Protein AF-A0A448TWC8-F1 (afdb_monomer_lite)

InterPro domains:
  IPR005371 Uncharacterised protein family UPF0181 [MF_00507] (2-56)
  IPR005371 Uncharacterised protein family UPF0181 [NF003476] (5-60)
  IPR005371 Uncharacterised protein family UPF0181 [PF03701] (1-50)

Radius of gyration: 16.4 Å; chains: 1; bounding box: 23×40×43 Å

Sequence (63 aa):
MLDMSLVNLTHEQQQEAVEKIQALMREGVSSGEAIAYVAAELRKAHQSKKSIGEMHAEDESDK

Foldseek 3Di:
DPDCVLVPDDPVLNVVLVVQLVVCVVVVHDSVVSNVVSVVVVVVVVVVVCVVPPPDDDDDDDD

Structure (mmCIF, N/CA/C/O backbone):
data_AF-A0A448TWC8-F1
#
_entry.id   AF-A0A448TWC8-F1
#
loop_
_atom_site.group_PDB
_atom_site.id
_atom_site.type_symbol
_atom_site.label_atom_id
_atom_site.label_alt_id
_atom_site.label_comp_id
_atom_site.label_asym_id
_atom_site.label_entity_id
_atom_site.label_seq_id
_atom_site.pdbx_PDB_ins_code
_atom_site.Cartn_x
_atom_site.Cartn_y
_atom_site.Cartn_z
_atom_site.occupancy
_atom_site.B_iso_or_equiv
_atom_site.auth_seq_id
_atom_site.auth_comp_id
_atom_site.auth_asym_id
_atom_site.auth_atom_id
_atom_site.pdbx_PDB_model_num
ATOM 1 N N . MET A 1 1 ? 7.786 -20.275 7.968 1.00 42.31 1 MET A N 1
ATOM 2 C CA . MET A 1 1 ? 8.281 -19.974 6.611 1.00 42.31 1 MET A CA 1
ATOM 3 C C . MET A 1 1 ? 7.840 -18.558 6.299 1.00 42.31 1 MET A C 1
ATOM 5 O O . MET A 1 1 ? 6.656 -18.343 6.084 1.00 42.31 1 MET A O 1
ATOM 9 N N . LEU A 1 2 ? 8.745 -17.592 6.463 1.00 46.16 2 LEU A N 1
ATOM 10 C CA . LEU A 1 2 ? 8.470 -16.182 6.186 1.00 46.16 2 LEU A CA 1
ATOM 11 C C . LEU A 1 2 ? 8.458 -16.009 4.666 1.00 46.16 2 LEU A C 1
ATOM 13 O O . LEU A 1 2 ? 9.411 -16.393 3.994 1.00 46.16 2 LEU A O 1
ATOM 17 N N . ASP A 1 3 ? 7.327 -15.537 4.161 1.00 46.59 3 ASP A N 1
ATOM 18 C CA . ASP A 1 3 ? 6.996 -15.363 2.751 1.00 46.59 3 ASP A CA 1
ATOM 19 C C . ASP A 1 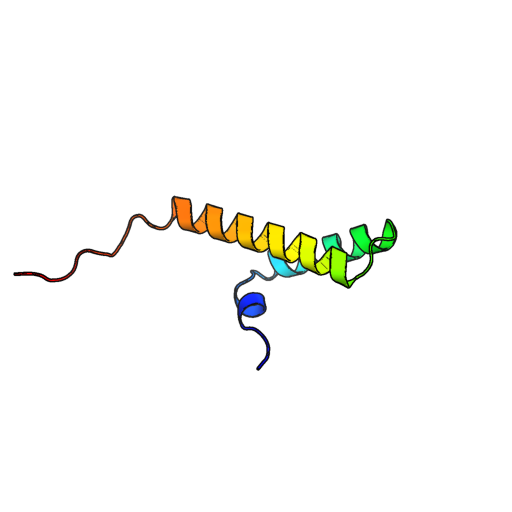3 ? 8.111 -14.609 1.996 1.00 46.59 3 ASP A C 1
ATOM 21 O O . ASP A 1 3 ? 8.399 -13.441 2.262 1.00 46.59 3 ASP A O 1
ATOM 25 N N . MET A 1 4 ? 8.745 -15.302 1.046 1.00 50.09 4 MET A N 1
ATOM 26 C CA . MET A 1 4 ? 9.818 -14.789 0.187 1.00 50.09 4 MET A CA 1
ATOM 27 C C . MET A 1 4 ? 9.358 -13.664 -0.762 1.00 50.09 4 MET A C 1
ATOM 29 O O . MET A 1 4 ? 10.187 -13.077 -1.451 1.00 50.09 4 MET A O 1
ATOM 33 N N . SER A 1 5 ? 8.066 -13.321 -0.817 1.00 53.19 5 SER A N 1
ATOM 34 C CA . SER A 1 5 ? 7.564 -12.206 -1.632 1.00 53.19 5 SER A CA 1
ATOM 35 C C . SER A 1 5 ? 8.016 -10.838 -1.119 1.00 53.19 5 SER A C 1
ATOM 37 O O . SER A 1 5 ? 8.249 -9.948 -1.931 1.00 53.19 5 SER A O 1
ATOM 39 N N . LEU A 1 6 ? 8.254 -10.693 0.191 1.00 51.50 6 LEU A N 1
ATOM 40 C CA . LEU A 1 6 ? 8.890 -9.498 0.766 1.00 51.50 6 LEU A CA 1
ATOM 41 C C . LEU A 1 6 ? 10.362 -9.368 0.347 1.00 51.50 6 LEU A C 1
ATOM 43 O O . LEU A 1 6 ? 10.878 -8.258 0.279 1.00 51.50 6 LEU A O 1
ATOM 47 N N . VAL A 1 7 ? 11.025 -10.487 0.031 1.00 52.50 7 VAL A N 1
ATOM 48 C CA . VAL A 1 7 ? 12.445 -10.531 -0.369 1.00 52.50 7 VAL A CA 1
ATOM 49 C C . VAL A 1 7 ? 12.643 -10.097 -1.832 1.00 52.50 7 VAL A C 1
ATOM 51 O O . VAL A 1 7 ? 13.756 -9.771 -2.227 1.00 52.50 7 VAL A O 1
ATOM 54 N N . ASN A 1 8 ? 11.572 -10.028 -2.633 1.00 63.50 8 ASN A N 1
ATOM 55 C CA . ASN A 1 8 ? 11.628 -9.611 -4.042 1.00 63.50 8 ASN A CA 1
ATOM 56 C C . ASN A 1 8 ? 11.340 -8.115 -4.278 1.00 63.50 8 ASN A C 1
ATOM 58 O O . ASN A 1 8 ? 11.295 -7.686 -5.433 1.00 63.50 8 ASN A O 1
ATOM 62 N N . LEU A 1 9 ? 11.124 -7.322 -3.222 1.00 69.56 9 LEU A N 1
ATOM 63 C CA . LEU A 1 9 ? 11.014 -5.866 -3.329 1.00 69.56 9 LEU A CA 1
ATOM 64 C C . LEU A 1 9 ? 12.399 -5.220 -3.256 1.00 69.56 9 LEU A C 1
ATOM 66 O O . LEU A 1 9 ? 13.251 -5.633 -2.471 1.00 69.56 9 LEU A O 1
ATOM 70 N N . THR A 1 10 ? 12.614 -4.154 -4.027 1.00 79.75 10 THR A N 1
ATOM 71 C CA . THR A 1 10 ? 13.774 -3.286 -3.787 1.00 79.75 10 THR A CA 1
ATOM 72 C C . THR A 1 10 ? 13.625 -2.581 -2.434 1.00 79.75 10 THR A C 1
ATOM 74 O O . THR A 1 10 ? 12.510 -2.379 -1.949 1.00 79.75 10 THR A O 1
ATOM 77 N N . HIS A 1 11 ? 14.738 -2.155 -1.826 1.00 79.19 11 HIS A N 1
ATOM 78 C CA . HIS A 1 11 ? 14.699 -1.364 -0.586 1.00 79.19 11 HIS A CA 1
ATOM 79 C C . HIS A 1 11 ? 13.796 -0.126 -0.700 1.00 79.19 11 HIS A C 1
ATOM 81 O O . HIS A 1 11 ? 13.105 0.227 0.250 1.00 79.19 11 HIS A O 1
ATOM 87 N N . GLU A 1 12 ? 13.766 0.500 -1.876 1.00 82.06 12 GLU A N 1
ATOM 88 C CA . GLU A 1 12 ? 12.911 1.650 -2.165 1.00 82.06 12 GLU A CA 1
ATOM 89 C C . GLU A 1 12 ? 11.424 1.276 -2.163 1.00 82.06 12 GLU A C 1
ATOM 91 O O . GLU A 1 12 ? 10.631 1.924 -1.487 1.00 82.06 12 GLU A O 1
ATOM 96 N N . GLN A 1 13 ? 11.046 0.175 -2.821 1.00 81.00 13 GLN A N 1
ATOM 97 C CA . GLN A 1 13 ? 9.661 -0.306 -2.810 1.00 81.00 13 GLN A CA 1
ATOM 98 C C . GLN A 1 13 ? 9.214 -0.730 -1.409 1.00 81.00 13 GLN A C 1
ATOM 100 O O . GLN A 1 13 ? 8.048 -0.572 -1.052 1.00 81.00 13 GLN A O 1
ATOM 105 N N . GLN A 1 14 ? 10.130 -1.277 -0.607 1.00 82.94 14 GLN A N 1
ATOM 106 C CA . GLN A 1 14 ? 9.843 -1.635 0.778 1.00 82.94 14 GLN A CA 1
ATOM 107 C C . GLN A 1 14 ? 9.568 -0.384 1.618 1.00 82.94 14 GLN A C 1
ATOM 109 O O . GLN A 1 14 ? 8.613 -0.368 2.393 1.00 82.94 14 GLN A O 1
ATOM 114 N N . GLN A 1 15 ? 10.372 0.666 1.443 1.00 88.50 15 GLN A N 1
ATOM 115 C CA . GLN A 1 15 ? 10.175 1.935 2.134 1.00 88.50 15 GLN A CA 1
ATOM 116 C C . GLN A 1 15 ? 8.861 2.607 1.709 1.00 88.50 15 GLN A C 1
ATOM 118 O O . GLN A 1 15 ? 8.077 3.005 2.570 1.00 88.50 15 GLN A O 1
ATOM 123 N N . GLU A 1 16 ? 8.566 2.641 0.407 1.00 88.12 16 GLU A N 1
ATOM 124 C CA . GLU A 1 16 ? 7.304 3.171 -0.123 1.00 88.12 16 GLU A CA 1
ATOM 125 C C . GLU A 1 16 ? 6.095 2.407 0.441 1.00 88.12 16 GLU A C 1
ATOM 127 O O . GLU A 1 16 ? 5.127 3.012 0.901 1.00 88.12 16 GLU A O 1
ATOM 132 N N . ALA A 1 17 ? 6.167 1.072 0.486 1.00 88.12 17 ALA A N 1
ATOM 133 C CA . ALA A 1 17 ? 5.127 0.231 1.072 1.00 88.12 17 ALA A CA 1
ATOM 134 C C . ALA A 1 17 ? 4.865 0.576 2.548 1.00 88.12 17 ALA A C 1
ATOM 136 O O . ALA A 1 17 ? 3.709 0.670 2.968 1.00 88.12 17 ALA A O 1
ATOM 137 N N . VAL A 1 18 ? 5.924 0.802 3.333 1.00 90.31 18 VAL A N 1
ATOM 138 C CA . VAL A 1 18 ? 5.818 1.182 4.750 1.00 90.31 18 VAL A CA 1
ATOM 139 C C . VAL A 1 18 ? 5.179 2.561 4.908 1.00 90.31 18 VAL A C 1
ATOM 141 O O . VAL A 1 18 ? 4.263 2.718 5.716 1.00 90.31 18 VAL A O 1
ATOM 144 N N . GLU A 1 19 ? 5.608 3.550 4.127 1.00 93.19 19 GLU A N 1
ATOM 145 C CA . GLU A 1 19 ? 5.049 4.905 4.176 1.00 93.19 19 GLU A CA 1
ATOM 146 C C . GLU A 1 19 ? 3.568 4.927 3.793 1.00 93.19 19 GLU A C 1
ATOM 148 O O . GLU A 1 19 ? 2.762 5.600 4.442 1.00 93.19 19 GLU A O 1
ATOM 153 N N . LYS A 1 20 ? 3.185 4.129 2.793 1.00 91.31 20 LYS A N 1
ATOM 154 C CA . LYS A 1 20 ? 1.799 4.014 2.332 1.00 91.31 20 LYS A CA 1
ATOM 155 C C . LYS A 1 20 ? 0.904 3.356 3.381 1.00 91.31 20 LYS A C 1
ATOM 157 O O . LYS A 1 20 ? -0.180 3.864 3.658 1.00 91.31 20 LYS A O 1
ATOM 162 N N . ILE A 1 21 ? 1.382 2.296 4.041 1.00 92.00 21 ILE A N 1
ATOM 163 C CA . ILE A 1 21 ? 0.672 1.679 5.175 1.00 92.00 21 ILE A CA 1
ATOM 164 C C . ILE A 1 21 ? 0.491 2.693 6.310 1.00 92.00 21 ILE A C 1
ATOM 166 O O . ILE A 1 21 ? -0.606 2.820 6.852 1.00 92.00 21 ILE A O 1
ATOM 170 N N . GLN A 1 22 ? 1.536 3.449 6.656 1.00 92.75 22 GLN A N 1
ATOM 171 C CA . GLN A 1 22 ? 1.456 4.464 7.709 1.00 92.75 22 GLN A CA 1
ATOM 172 C C . GLN A 1 22 ? 0.496 5.605 7.352 1.00 92.75 22 GLN A C 1
ATOM 174 O O . GLN A 1 22 ? -0.229 6.087 8.222 1.00 92.75 22 GLN A O 1
ATOM 179 N N . ALA A 1 23 ? 0.457 6.037 6.088 1.00 95.06 23 ALA A N 1
ATOM 180 C CA . ALA A 1 23 ? -0.500 7.033 5.617 1.00 95.06 23 ALA A CA 1
ATOM 181 C C . ALA A 1 23 ? -1.946 6.543 5.775 1.00 95.06 23 ALA A C 1
ATOM 183 O O . ALA A 1 23 ? -2.742 7.231 6.409 1.00 95.06 23 ALA A O 1
ATOM 184 N N . LEU A 1 24 ? -2.239 5.324 5.316 1.00 93.81 24 LEU A N 1
ATOM 185 C CA . 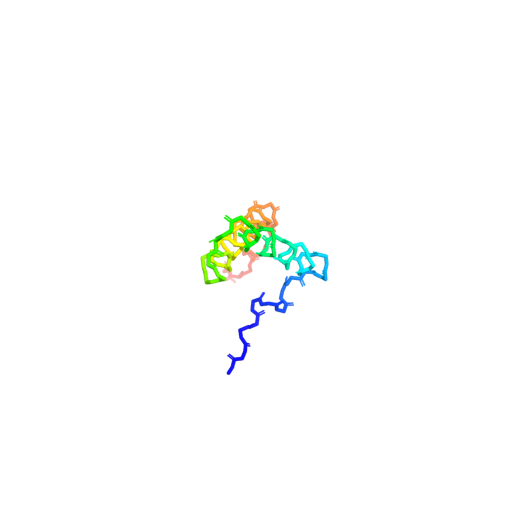LEU A 1 24 ? -3.559 4.701 5.455 1.00 93.81 24 LEU A CA 1
ATOM 186 C C . LEU A 1 24 ? -3.963 4.558 6.930 1.00 93.81 24 LEU A C 1
ATOM 188 O O . LEU A 1 24 ? -5.092 4.862 7.307 1.00 93.81 24 LEU A O 1
ATOM 192 N N . MET A 1 25 ? -3.026 4.191 7.805 1.00 91.94 25 MET A N 1
ATOM 193 C CA . MET A 1 25 ? -3.291 4.133 9.244 1.00 91.94 25 MET A CA 1
ATOM 194 C C . MET A 1 25 ? -3.624 5.502 9.852 1.00 91.94 25 MET A C 1
ATOM 196 O O . MET A 1 25 ? -4.480 5.580 10.732 1.00 91.94 25 MET A O 1
ATOM 200 N N . ARG A 1 26 ? -2.989 6.590 9.390 1.00 93.75 26 ARG A N 1
ATOM 201 C CA . ARG A 1 26 ? -3.330 7.958 9.829 1.00 93.75 26 ARG A CA 1
ATOM 202 C C . ARG A 1 26 ? -4.721 8.390 9.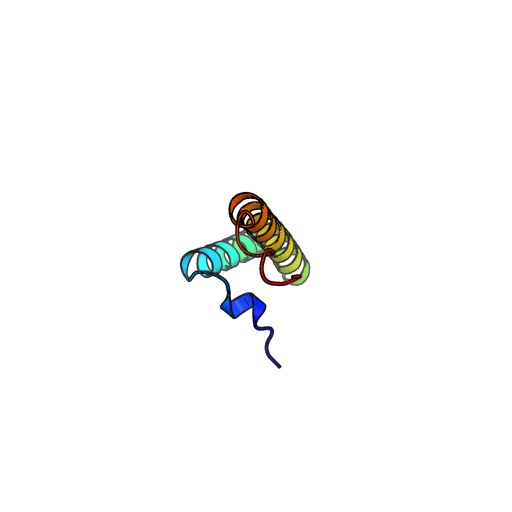369 1.00 93.75 26 ARG A C 1
ATOM 204 O O . ARG A 1 26 ? -5.358 9.176 10.061 1.00 93.75 26 ARG A O 1
ATOM 211 N N . GLU A 1 27 ? -5.188 7.865 8.243 1.00 92.25 27 GLU A N 1
ATOM 212 C CA . GLU A 1 27 ? -6.554 8.067 7.742 1.00 92.25 27 GLU A CA 1
ATOM 213 C C . GLU A 1 27 ? -7.595 7.216 8.492 1.00 92.25 27 GLU A C 1
ATOM 215 O O . GLU A 1 27 ? -8.795 7.389 8.295 1.00 92.25 27 GLU A O 1
ATOM 220 N N . GLY A 1 28 ? -7.154 6.331 9.393 1.00 93.62 28 GLY A N 1
ATOM 221 C CA . GLY A 1 28 ? -8.020 5.456 10.182 1.00 93.62 28 GLY A CA 1
ATOM 222 C C . GLY A 1 28 ? -8.263 4.082 9.553 1.00 93.62 28 GLY A C 1
ATOM 223 O O . GLY A 1 28 ? -9.088 3.323 10.060 1.00 93.62 28 GLY A O 1
ATOM 224 N N . VAL A 1 29 ? -7.546 3.734 8.480 1.00 94.25 29 VAL A N 1
ATOM 225 C CA . VAL A 1 29 ? -7.599 2.399 7.872 1.00 94.25 29 VAL A CA 1
ATOM 226 C C . VAL A 1 29 ? -6.920 1.389 8.795 1.00 94.25 29 VAL A C 1
ATOM 228 O O . VAL A 1 29 ? -5.844 1.635 9.348 1.00 94.25 29 VAL A O 1
ATOM 231 N N . SER A 1 30 ? -7.540 0.220 8.957 1.00 93.75 30 SER A N 1
ATOM 232 C CA . SER A 1 30 ? -6.965 -0.848 9.773 1.00 93.75 30 SER A CA 1
ATOM 233 C C . SER A 1 30 ? -5.656 -1.360 9.163 1.00 93.75 30 SER A C 1
ATOM 235 O O . SER A 1 30 ? -5.510 -1.449 7.944 1.00 93.75 30 SER A O 1
ATOM 237 N N . SER A 1 31 ? -4.694 -1.756 10.001 1.00 86.69 31 SER A N 1
ATOM 238 C CA . SER A 1 31 ? -3.390 -2.229 9.519 1.00 86.69 31 SER A CA 1
ATOM 239 C C . SER A 1 31 ? -3.505 -3.416 8.551 1.00 86.69 31 SER A C 1
ATOM 241 O O . SER A 1 31 ? -2.738 -3.496 7.598 1.00 86.69 31 SER A O 1
ATOM 243 N N . GLY A 1 32 ? -4.479 -4.314 8.746 1.00 89.56 32 GLY A N 1
ATOM 244 C CA . GLY A 1 32 ? -4.706 -5.448 7.842 1.00 89.56 32 GLY A CA 1
ATOM 245 C C . GLY A 1 32 ? -5.201 -5.025 6.457 1.00 89.56 32 GLY A C 1
ATOM 246 O O . GLY A 1 32 ? -4.738 -5.547 5.445 1.00 89.56 32 GLY A O 1
ATOM 247 N N . GLU A 1 33 ? -6.094 -4.041 6.405 1.00 92.12 33 GLU A N 1
ATOM 248 C CA . GLU A 1 33 ? -6.633 -3.506 5.154 1.00 92.12 33 GLU A CA 1
ATOM 249 C C . GLU A 1 33 ? -5.596 -2.658 4.408 1.00 92.12 33 GLU A C 1
ATOM 251 O O . GLU A 1 33 ? -5.439 -2.792 3.195 1.00 92.12 33 GLU A O 1
ATOM 256 N N . ALA A 1 34 ? -4.790 -1.887 5.142 1.00 92.50 34 ALA A N 1
ATOM 257 C CA . ALA A 1 34 ? -3.670 -1.138 4.583 1.00 92.50 34 ALA A CA 1
ATOM 258 C C . ALA A 1 34 ? -2.615 -2.059 3.944 1.00 92.50 34 ALA A C 1
ATOM 260 O O . ALA A 1 34 ? -2.157 -1.808 2.828 1.00 92.50 34 ALA A O 1
ATOM 261 N N . ILE A 1 35 ? -2.266 -3.166 4.612 1.00 88.50 35 ILE A N 1
ATOM 262 C CA . ILE A 1 35 ? -1.347 -4.173 4.064 1.00 88.50 35 ILE A CA 1
ATOM 263 C C . ILE A 1 35 ? -1.944 -4.826 2.814 1.00 88.50 35 ILE A C 1
ATOM 265 O O . ILE A 1 35 ? -1.236 -4.999 1.823 1.00 88.50 35 ILE A O 1
ATOM 269 N N . ALA A 1 36 ? -3.236 -5.172 2.831 1.00 89.50 36 ALA A N 1
ATOM 270 C CA . ALA A 1 36 ? -3.903 -5.776 1.680 1.00 89.50 36 ALA A CA 1
ATOM 271 C C . ALA A 1 36 ? -3.892 -4.847 0.455 1.00 89.50 36 ALA A C 1
ATOM 273 O O . ALA A 1 36 ? -3.615 -5.304 -0.657 1.00 89.50 36 ALA A O 1
ATOM 274 N N . TYR A 1 37 ? -4.126 -3.548 0.662 1.00 90.12 37 TYR A N 1
ATOM 275 C CA . TYR A 1 37 ? -4.078 -2.538 -0.393 1.00 90.12 37 TYR A CA 1
ATOM 276 C C . TYR A 1 37 ? -2.686 -2.447 -1.031 1.00 90.12 37 TYR A C 1
ATOM 278 O O . TYR A 1 37 ? -2.538 -2.574 -2.248 1.00 90.12 37 TYR A O 1
ATOM 286 N N . VAL A 1 38 ? -1.645 -2.319 -0.205 1.00 90.00 38 VAL A N 1
ATOM 287 C CA . VAL A 1 38 ? -0.258 -2.232 -0.680 1.00 90.00 38 VAL A CA 1
ATOM 288 C C . VAL A 1 38 ? 0.189 -3.531 -1.352 1.00 90.00 38 VAL A C 1
ATOM 290 O O . VAL A 1 38 ? 0.811 -3.496 -2.411 1.00 90.00 38 VAL A O 1
ATOM 293 N N . ALA A 1 39 ? -0.187 -4.694 -0.816 1.00 86.25 39 ALA A N 1
ATOM 294 C CA . ALA A 1 39 ? 0.095 -5.980 -1.448 1.00 86.25 39 ALA A CA 1
ATOM 295 C C . ALA A 1 39 ? -0.571 -6.109 -2.831 1.00 86.25 39 ALA A C 1
ATOM 297 O O . ALA A 1 39 ? 0.034 -6.656 -3.757 1.00 86.25 39 ALA A O 1
ATOM 298 N N . ALA A 1 40 ? -1.796 -5.602 -2.995 1.00 87.12 40 ALA A N 1
ATOM 299 C CA . ALA A 1 40 ? -2.485 -5.588 -4.283 1.00 87.12 40 ALA A CA 1
ATOM 300 C C . ALA A 1 40 ? -1.780 -4.673 -5.298 1.00 87.12 40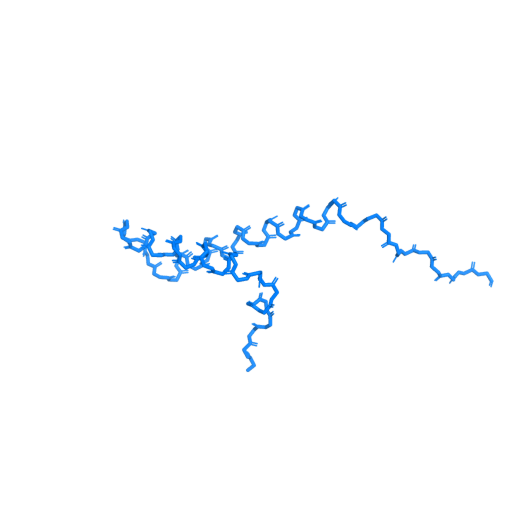 ALA A C 1
ATOM 302 O O . ALA A 1 40 ? -1.569 -5.079 -6.444 1.00 87.12 40 ALA A O 1
ATOM 303 N N . GLU A 1 41 ? -1.359 -3.475 -4.882 1.00 85.38 41 GLU A N 1
ATOM 304 C CA . GLU A 1 41 ? -0.588 -2.565 -5.736 1.00 85.38 41 GLU A CA 1
ATOM 305 C C . GLU A 1 41 ? 0.761 -3.152 -6.146 1.00 85.38 41 GLU A C 1
ATOM 307 O O . GLU A 1 41 ? 1.108 -3.113 -7.327 1.00 85.38 41 GLU A O 1
ATOM 312 N N . LEU A 1 42 ? 1.488 -3.761 -5.207 1.00 82.38 42 LEU A N 1
ATOM 313 C CA . LEU A 1 42 ? 2.757 -4.421 -5.496 1.00 82.38 42 LEU A CA 1
ATOM 314 C C . LEU A 1 42 ? 2.559 -5.557 -6.502 1.00 82.38 42 LEU A C 1
ATOM 316 O O . LEU A 1 42 ? 3.259 -5.612 -7.509 1.00 82.38 42 LEU A O 1
ATOM 320 N N . ARG A 1 43 ? 1.549 -6.417 -6.324 1.00 79.81 43 ARG A N 1
ATOM 321 C CA . ARG A 1 43 ? 1.237 -7.474 -7.305 1.00 79.81 43 ARG A CA 1
ATOM 322 C C . ARG A 1 43 ? 0.922 -6.904 -8.686 1.00 79.81 43 ARG A C 1
ATOM 324 O O . ARG A 1 43 ? 1.411 -7.440 -9.678 1.00 79.81 43 ARG A O 1
ATOM 331 N N . LYS A 1 44 ? 0.157 -5.813 -8.763 1.00 80.06 44 LYS A N 1
AT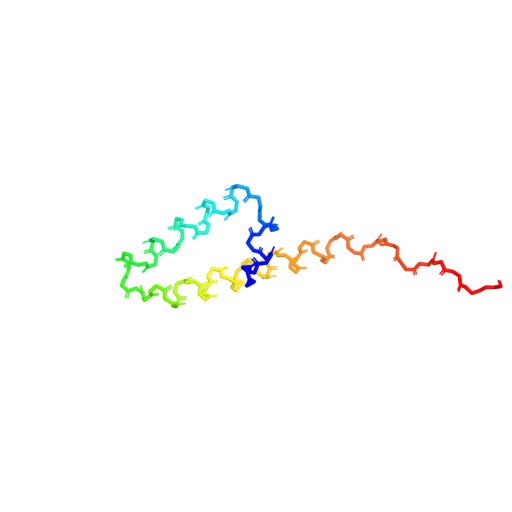OM 332 C CA . LYS A 1 44 ? -0.165 -5.138 -10.029 1.00 80.06 44 LYS A CA 1
ATOM 333 C C . LYS A 1 44 ? 1.084 -4.551 -10.695 1.00 80.06 44 LYS A C 1
ATOM 335 O O . LYS A 1 44 ? 1.253 -4.710 -11.901 1.00 80.06 44 LYS A O 1
ATOM 340 N N . ALA A 1 45 ? 1.977 -3.934 -9.922 1.00 74.38 45 ALA A N 1
ATOM 341 C CA . ALA A 1 45 ? 3.244 -3.391 -10.411 1.00 74.38 45 ALA A CA 1
ATOM 342 C C . ALA A 1 45 ? 4.220 -4.493 -10.868 1.00 74.38 45 ALA A C 1
ATOM 344 O O . ALA A 1 45 ? 4.923 -4.338 -11.864 1.00 74.38 45 ALA A O 1
ATOM 345 N N . HIS A 1 46 ? 4.247 -5.633 -10.176 1.00 72.00 46 HIS A N 1
ATOM 346 C CA . HIS A 1 46 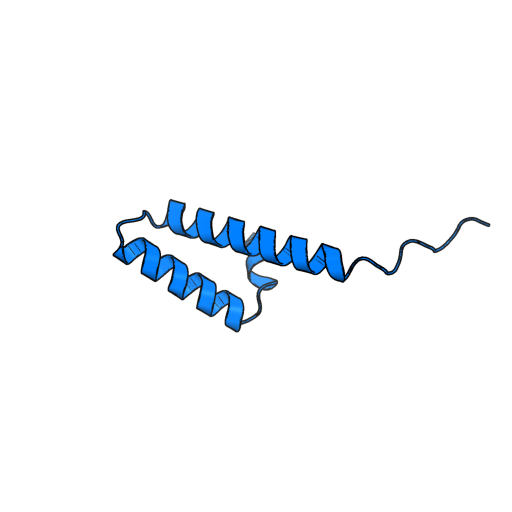? 5.042 -6.794 -10.580 1.00 72.00 46 HIS A CA 1
ATOM 347 C C . HIS A 1 46 ? 4.473 -7.473 -11.837 1.00 72.00 46 HIS A C 1
ATOM 349 O O . HIS A 1 46 ? 5.240 -7.852 -12.720 1.00 72.00 46 HIS A O 1
ATOM 355 N N . GLN A 1 47 ? 3.145 -7.580 -11.971 1.00 63.94 47 GLN A N 1
ATOM 356 C CA . GLN A 1 47 ? 2.502 -8.095 -13.188 1.00 63.94 47 GLN A CA 1
ATOM 357 C C . GLN A 1 47 ? 2.717 -7.170 -14.392 1.00 63.94 47 GLN A C 1
ATOM 359 O O . GLN A 1 47 ? 2.989 -7.658 -15.490 1.00 63.94 47 GLN A O 1
ATOM 364 N N . SER A 1 48 ? 2.670 -5.845 -14.209 1.00 57.22 48 SER A N 1
ATOM 365 C CA . SER A 1 48 ? 2.969 -4.906 -15.299 1.00 57.22 48 SER A CA 1
ATOM 366 C C . SER A 1 48 ? 4.440 -4.969 -15.726 1.00 57.22 48 SER A C 1
ATOM 368 O O . SER A 1 48 ? 4.723 -4.936 -16.921 1.00 57.22 48 SER A O 1
ATOM 370 N N . LYS A 1 49 ? 5.375 -5.168 -14.784 1.00 55.34 49 LYS A N 1
ATOM 371 C CA . LYS A 1 49 ? 6.788 -5.451 -15.097 1.00 55.34 49 LYS A CA 1
ATOM 372 C C . LYS A 1 49 ? 6.974 -6.769 -15.853 1.00 55.34 49 LYS A C 1
ATOM 374 O O . LYS A 1 49 ? 7.740 -6.799 -16.812 1.00 55.34 49 LYS A O 1
ATOM 379 N N . LYS A 1 50 ? 6.250 -7.832 -15.483 1.00 52.53 50 LYS A N 1
ATOM 380 C CA . LYS A 1 50 ? 6.274 -9.122 -16.201 1.00 52.53 50 LYS A CA 1
ATOM 381 C C . LYS A 1 50 ? 5.756 -8.978 -17.638 1.00 52.53 50 LYS A C 1
ATOM 383 O O . LYS A 1 50 ? 6.350 -9.521 -18.556 1.00 52.53 50 LYS A O 1
ATOM 388 N N . SER A 1 51 ? 4.748 -8.131 -17.849 1.00 48.06 51 SER A N 1
ATOM 389 C CA . SER A 1 51 ? 4.156 -7.865 -19.173 1.00 48.06 51 SER A CA 1
ATOM 390 C C . SER A 1 51 ? 5.096 -7.150 -20.160 1.00 48.06 51 SER A C 1
ATOM 392 O O . SER A 1 51 ? 4.860 -7.199 -21.361 1.00 48.06 51 SER A O 1
ATOM 394 N N . ILE A 1 52 ? 6.140 -6.468 -19.674 1.00 52.72 52 ILE A N 1
ATOM 395 C CA . ILE A 1 52 ? 7.140 -5.777 -20.513 1.00 52.72 52 ILE A CA 1
ATOM 396 C C . ILE A 1 52 ? 8.447 -6.594 -20.608 1.00 52.72 52 ILE A C 1
ATOM 398 O O . ILE A 1 52 ? 9.225 -6.404 -21.538 1.00 52.72 52 ILE A O 1
ATOM 402 N N . GLY A 1 53 ? 8.685 -7.521 -19.670 1.00 48.88 53 GLY A N 1
ATOM 403 C CA . GLY A 1 53 ? 9.898 -8.345 -19.599 1.00 48.88 53 GLY A CA 1
ATOM 404 C C . GLY A 1 53 ? 9.767 -9.787 -20.100 1.00 48.88 53 GLY A C 1
ATOM 405 O O . GLY A 1 53 ? 10.787 -10.430 -20.319 1.00 48.88 53 GLY A O 1
ATOM 406 N N . GLU A 1 54 ? 8.560 -10.312 -20.316 1.00 45.31 54 GLU A N 1
ATOM 407 C CA . GLU A 1 54 ? 8.348 -11.690 -20.789 1.00 45.31 54 GLU A CA 1
ATOM 408 C C . GLU A 1 54 ? 8.230 -11.732 -22.325 1.00 45.31 54 GLU A C 1
ATOM 410 O O . GLU A 1 54 ? 7.250 -12.179 -22.908 1.00 45.31 54 GLU A O 1
ATOM 415 N N . MET A 1 55 ? 9.267 -11.209 -22.983 1.00 45.50 55 MET A N 1
ATOM 416 C CA . MET A 1 55 ? 9.614 -11.507 -24.376 1.00 45.50 55 MET A CA 1
ATOM 417 C C . MET A 1 55 ? 11.020 -12.116 -24.430 1.00 45.50 55 MET A C 1
ATOM 419 O O . MET A 1 55 ? 11.892 -11.646 -25.159 1.00 45.50 55 MET A O 1
ATOM 423 N N . HIS A 1 56 ? 11.284 -13.134 -23.612 1.00 45.41 56 HIS A N 1
ATOM 424 C CA . HIS A 1 56 ? 12.366 -14.073 -23.889 1.00 45.41 56 HIS A CA 1
ATOM 425 C C . HIS A 1 56 ? 12.231 -15.362 -23.084 1.00 45.41 56 HIS A C 1
ATOM 427 O O . HIS A 1 56 ? 11.993 -15.320 -21.881 1.00 45.41 56 HIS A O 1
ATOM 433 N N . ALA A 1 57 ? 12.527 -16.455 -23.787 1.00 48.28 57 ALA A N 1
ATOM 434 C CA . ALA A 1 57 ? 12.843 -17.791 -23.295 1.00 48.28 57 ALA A CA 1
ATOM 435 C C . ALA A 1 57 ? 11.669 -18.732 -22.991 1.00 48.28 57 ALA A C 1
ATOM 437 O O . ALA A 1 57 ? 11.592 -19.271 -21.896 1.00 48.28 57 ALA A O 1
ATOM 438 N N . GLU A 1 58 ? 10.863 -19.028 -24.017 1.00 45.31 58 GLU A N 1
ATOM 439 C CA . GLU A 1 58 ? 10.366 -20.395 -24.254 1.00 45.31 58 GLU A CA 1
ATOM 440 C C . GLU A 1 58 ? 10.537 -20.741 -25.745 1.00 45.31 58 GLU A C 1
ATOM 442 O O . GLU A 1 58 ? 9.586 -20.736 -26.518 1.00 45.31 58 GLU A O 1
ATOM 447 N N . ASP A 1 59 ? 11.784 -20.964 -26.166 1.00 46.28 59 ASP A N 1
ATOM 448 C CA . ASP A 1 59 ? 12.083 -21.828 -27.316 1.00 46.28 59 ASP A CA 1
ATOM 449 C C . ASP A 1 59 ? 13.433 -22.510 -27.069 1.00 46.28 59 ASP A C 1
ATOM 451 O O . ASP A 1 59 ? 14.485 -22.053 -27.511 1.00 46.28 59 ASP A O 1
ATOM 455 N N . GLU A 1 60 ? 13.411 -23.585 -26.283 1.00 51.50 60 GLU A N 1
ATOM 456 C CA . GLU A 1 60 ? 14.356 -24.670 -26.508 1.00 51.50 60 GLU A CA 1
ATOM 457 C C . GLU A 1 60 ? 13.623 -26.013 -26.504 1.00 51.50 60 GLU A C 1
ATOM 459 O O . GLU A 1 60 ? 13.101 -26.457 -25.482 1.00 51.50 60 GLU A O 1
ATOM 464 N N . SER A 1 61 ? 13.752 -26.677 -27.656 1.00 48.47 61 SER A N 1
ATOM 465 C CA . SER A 1 61 ? 13.808 -28.129 -27.854 1.00 48.47 61 SER A CA 1
ATOM 466 C C . SER A 1 61 ? 12.504 -28.852 -28.193 1.00 48.47 61 SER A C 1
ATOM 468 O O . SER A 1 61 ? 11.917 -29.521 -27.352 1.00 48.47 61 SER A O 1
ATOM 470 N N . ASP A 1 62 ? 12.164 -28.859 -29.487 1.00 50.81 62 ASP A N 1
ATOM 471 C CA . ASP A 1 62 ? 11.694 -30.090 -30.135 1.00 50.81 62 ASP A CA 1
ATOM 472 C C . ASP A 1 62 ? 12.204 -30.174 -31.588 1.00 50.81 62 ASP A C 1
ATOM 474 O O . ASP A 1 62 ? 11.657 -29.572 -32.521 1.00 50.81 62 ASP A O 1
ATOM 478 N N . LYS A 1 63 ? 13.305 -30.914 -31.773 1.00 44.72 63 LYS A N 1
ATOM 479 C CA . LYS A 1 63 ? 13.673 -31.577 -33.031 1.00 44.72 63 LYS A CA 1
ATOM 480 C C . LYS A 1 63 ? 14.596 -32.761 -32.787 1.00 44.72 63 LYS A C 1
ATOM 482 O O . LYS A 1 63 ? 15.568 -32.594 -32.021 1.00 44.72 63 LYS A O 1
#

Secondary structure (DSSP, 8-state):
---TTGGGS-HHHHHHHHHHHHHHHHTT--HHHHHHHHHHHHHHHHHHHHHHH-SS-------

Organism: NCBI:txid51161

pLDDT: mean 72.54, std 19.06, range [42.31, 95.06]